Protein AF-A0A2V7WQ90-F1 (afdb_monomer_lite)

Foldseek 3Di:
DPPPFDKDKQKDWDQLVVDPPPDPGSATFIWIWIARPVPRHTPDTPDPPQDSDPVRDDTHGDPDDGDDDDD

Structure (mmCIF, N/CA/C/O backbone):
data_AF-A0A2V7WQ90-F1
#
_entry.id   AF-A0A2V7WQ90-F1
#
loop_
_atom_site.group_PDB
_atom_site.id
_atom_site.type_symbol
_atom_site.label_atom_id
_atom_site.label_alt_id
_atom_site.label_comp_id
_atom_site.label_asym_id
_atom_site.label_entity_id
_atom_site.label_seq_id
_atom_site.pdbx_PDB_ins_code
_atom_site.Cartn_x
_atom_site.Cartn_y
_atom_site.Cartn_z
_atom_site.occupancy
_atom_site.B_iso_or_equiv
_atom_site.auth_seq_id
_atom_site.auth_comp_id
_atom_site.auth_asym_id
_atom_site.auth_atom_id
_atom_site.pdbx_PDB_model_num
ATOM 1 N N . MET A 1 1 ? -28.688 -5.433 8.738 1.00 42.50 1 MET A N 1
ATOM 2 C CA . MET A 1 1 ? -27.670 -4.594 9.408 1.00 42.50 1 MET A CA 1
ATOM 3 C C . MET A 1 1 ? -26.330 -5.295 9.274 1.00 42.50 1 MET A C 1
ATOM 5 O O . MET A 1 1 ? -26.041 -6.201 10.037 1.00 42.50 1 MET A O 1
ATOM 9 N N . ASN A 1 2 ? -25.567 -4.946 8.243 1.00 44.84 2 ASN A N 1
ATOM 10 C CA . ASN A 1 2 ? -24.244 -5.499 7.932 1.00 44.84 2 ASN A CA 1
ATOM 11 C C . ASN A 1 2 ? -23.534 -4.519 6.986 1.00 44.84 2 ASN A C 1
ATOM 13 O O . ASN A 1 2 ? -23.328 -4.822 5.818 1.00 44.84 2 ASN A O 1
ATOM 17 N N . ARG A 1 3 ? -23.313 -3.283 7.461 1.00 52.00 3 ARG A N 1
ATOM 18 C CA . ARG A 1 3 ? -22.671 -2.187 6.701 1.00 52.00 3 ARG A CA 1
ATOM 19 C C . ARG A 1 3 ? -22.387 -0.912 7.517 1.00 52.00 3 ARG A C 1
ATOM 21 O O . ARG A 1 3 ? -22.102 0.119 6.933 1.00 52.00 3 ARG A O 1
ATOM 28 N N . ALA A 1 4 ? -22.502 -0.960 8.846 1.00 61.06 4 ALA A N 1
ATOM 29 C CA . ALA A 1 4 ? -22.487 0.239 9.695 1.00 61.06 4 ALA A CA 1
ATOM 30 C C . ALA A 1 4 ? -21.080 0.733 10.098 1.00 61.06 4 ALA A C 1
ATOM 32 O O . ALA A 1 4 ? -20.979 1.698 10.846 1.00 61.06 4 ALA A O 1
ATOM 33 N N . GLY A 1 5 ? -20.007 0.074 9.649 1.00 69.00 5 GLY A N 1
ATOM 34 C CA . GLY A 1 5 ? -18.640 0.512 9.939 1.00 69.00 5 GLY A CA 1
ATOM 35 C C . GLY A 1 5 ? -18.206 1.616 8.977 1.00 69.00 5 GLY A C 1
ATOM 36 O O . GLY A 1 5 ? -18.167 1.390 7.767 1.00 69.00 5 GLY A O 1
ATOM 37 N N . ASN A 1 6 ? -17.877 2.791 9.514 1.00 87.81 6 ASN A N 1
ATOM 38 C CA . ASN A 1 6 ? -17.200 3.849 8.771 1.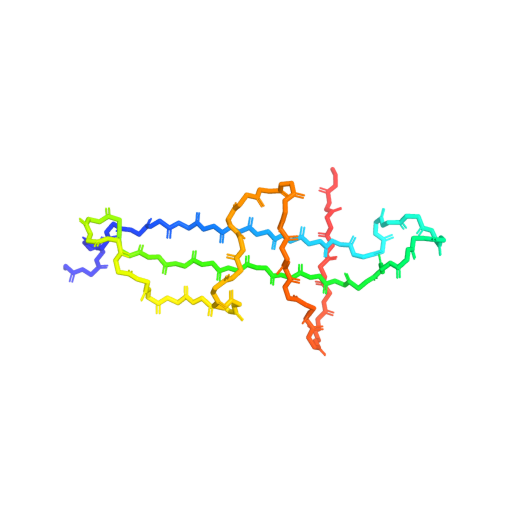00 87.81 6 ASN A CA 1
ATOM 39 C C . ASN A 1 6 ? -15.702 3.555 8.812 1.00 87.81 6 ASN A C 1
ATOM 41 O O . ASN A 1 6 ? -15.086 3.690 9.866 1.00 87.81 6 ASN A O 1
ATOM 45 N N . TYR A 1 7 ? -15.126 3.150 7.684 1.00 93.19 7 TYR A N 1
ATOM 46 C CA . TYR A 1 7 ? -13.701 2.845 7.590 1.00 93.19 7 TYR A CA 1
ATOM 47 C C . TYR A 1 7 ? -12.970 3.891 6.759 1.00 93.19 7 TYR A C 1
ATOM 49 O O . TYR A 1 7 ? -13.468 4.335 5.723 1.00 93.19 7 TYR A O 1
ATOM 57 N N . GLY A 1 8 ? -11.783 4.263 7.224 1.00 93.69 8 GLY A N 1
ATOM 58 C CA . GLY A 1 8 ? -10.804 4.991 6.436 1.00 93.69 8 GLY A CA 1
ATOM 59 C C . GLY A 1 8 ? -9.841 4.028 5.747 1.00 93.69 8 GLY A C 1
ATOM 60 O O . GLY A 1 8 ? -9.610 2.912 6.225 1.00 93.69 8 GLY A O 1
ATOM 61 N N . PHE A 1 9 ? -9.299 4.471 4.614 1.00 93.69 9 PHE A N 1
ATOM 62 C CA . PHE A 1 9 ? -8.361 3.702 3.807 1.00 93.69 9 PHE A CA 1
ATOM 63 C C . PHE A 1 9 ? -7.185 4.579 3.382 1.00 93.69 9 PHE A C 1
ATOM 65 O O . PHE A 1 9 ? -7.379 5.705 2.926 1.00 93.69 9 PHE A O 1
ATOM 72 N N . LEU A 1 10 ? -5.980 4.025 3.481 1.00 92.88 10 LEU A N 1
ATOM 73 C CA . LEU A 1 10 ? -4.773 4.513 2.820 1.00 92.88 10 LEU A CA 1
ATOM 74 C C . LEU A 1 10 ? -4.334 3.413 1.864 1.00 92.88 10 LEU A C 1
ATOM 76 O O . LEU A 1 10 ? -4.189 2.263 2.285 1.00 92.88 10 LEU A O 1
ATOM 80 N N . LEU A 1 11 ? -4.144 3.768 0.597 1.00 93.38 11 LEU A N 1
ATOM 81 C CA . LEU A 1 11 ? -3.769 2.841 -0.459 1.00 93.38 11 LEU A CA 1
ATOM 82 C C . LEU A 1 11 ? -2.646 3.449 -1.296 1.00 93.38 11 LEU A C 1
ATOM 84 O O . LEU A 1 11 ? -2.820 4.522 -1.869 1.00 93.38 11 LEU A O 1
ATOM 88 N N . THR A 1 12 ? -1.538 2.727 -1.419 1.00 92.81 12 THR A N 1
ATOM 89 C CA . THR A 1 12 ? -0.461 3.060 -2.359 1.00 92.81 12 THR A CA 1
ATOM 90 C C . THR A 1 12 ? -0.131 1.817 -3.165 1.00 92.81 12 THR A C 1
ATOM 92 O O . THR A 1 12 ? 0.032 0.735 -2.600 1.00 92.81 12 THR A O 1
ATOM 95 N N . ALA A 1 13 ? -0.018 1.966 -4.479 1.00 93.75 13 ALA A N 1
ATOM 96 C CA . ALA A 1 13 ? 0.412 0.908 -5.376 1.00 93.75 13 ALA A CA 1
ATOM 97 C C . ALA A 1 13 ? 1.490 1.453 -6.312 1.00 93.75 13 ALA A C 1
ATOM 99 O O . ALA A 1 13 ? 1.369 2.568 -6.822 1.00 93.75 13 ALA A O 1
ATOM 100 N N . THR A 1 14 ? 2.538 0.669 -6.526 1.00 94.25 14 THR A N 1
ATOM 101 C CA . THR A 1 14 ? 3.606 0.971 -7.475 1.00 94.25 14 THR A CA 1
ATOM 102 C C . THR A 1 14 ? 3.653 -0.148 -8.498 1.00 94.25 14 THR 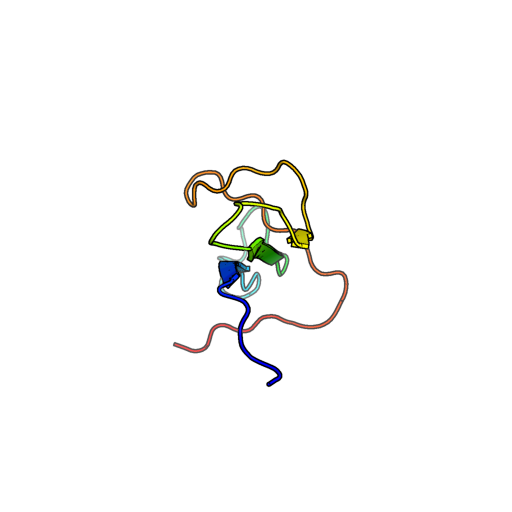A C 1
ATOM 104 O O . THR A 1 14 ? 3.791 -1.307 -8.116 1.00 94.25 14 THR A O 1
ATOM 107 N N . ASP A 1 15 ? 3.533 0.229 -9.767 1.00 96.50 15 ASP A N 1
ATOM 108 C CA . ASP A 1 15 ? 3.910 -0.595 -10.914 1.00 96.50 15 ASP A CA 1
ATOM 109 C C . ASP A 1 15 ? 5.411 -0.380 -11.146 1.00 96.50 15 ASP A C 1
ATOM 111 O O . ASP A 1 15 ? 5.858 0.730 -11.466 1.00 96.50 15 ASP A O 1
ATOM 115 N N . GLY A 1 16 ? 6.194 -1.419 -10.872 1.00 95.94 16 GLY A N 1
ATOM 116 C CA . GLY A 1 16 ? 7.644 -1.407 -10.995 1.00 95.94 16 GLY A CA 1
ATOM 117 C C . GLY A 1 16 ? 8.118 -1.407 -12.449 1.00 95.94 16 GLY A C 1
ATOM 118 O O . GLY A 1 16 ? 9.178 -0.850 -12.755 1.00 95.94 16 GLY A O 1
ATOM 119 N N . ASP A 1 17 ? 7.316 -1.952 -13.362 1.00 95.56 17 ASP A N 1
ATOM 120 C CA . ASP A 1 17 ? 7.622 -1.991 -14.790 1.00 95.56 17 ASP A CA 1
ATOM 121 C C . ASP A 1 17 ? 7.324 -0.665 -15.497 1.00 95.56 17 ASP A C 1
ATOM 123 O O . ASP A 1 17 ? 7.972 -0.341 -16.494 1.00 95.56 17 ASP A O 1
ATOM 127 N N . ALA A 1 18 ? 6.440 0.161 -14.935 1.00 95.69 18 ALA A N 1
ATOM 128 C CA . ALA A 1 18 ? 6.234 1.542 -15.365 1.00 95.69 18 ALA A CA 1
ATOM 129 C C . ALA A 1 18 ? 7.412 2.483 -15.022 1.00 95.69 18 ALA A C 1
ATOM 131 O O . ALA A 1 18 ? 7.450 3.616 -15.516 1.00 95.69 18 ALA A O 1
ATOM 132 N N . GLN A 1 19 ? 8.3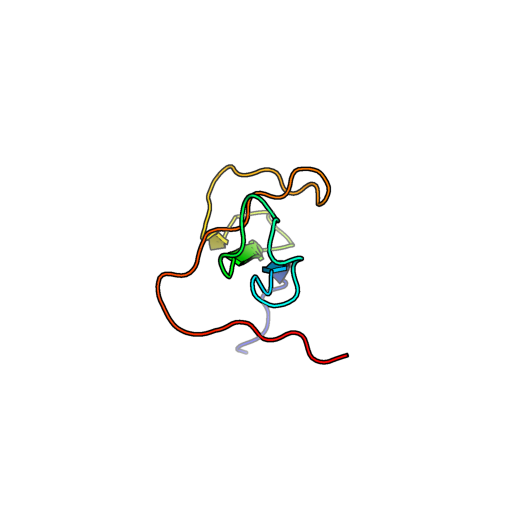69 2.048 -14.192 1.00 93.50 19 GLN A N 1
ATOM 133 C CA . GLN A 1 19 ? 9.567 2.822 -13.850 1.00 93.50 19 GLN A CA 1
ATOM 134 C C . GLN A 1 19 ? 10.648 2.736 -14.943 1.00 93.50 19 GLN A C 1
ATOM 136 O O . GLN A 1 19 ? 10.747 1.725 -15.643 1.00 93.50 19 GLN A O 1
ATOM 141 N N . PRO A 1 20 ? 11.536 3.746 -15.066 1.00 94.56 20 PRO A N 1
ATOM 142 C CA . PRO A 1 20 ? 12.696 3.673 -15.953 1.00 94.56 20 PRO A CA 1
ATOM 143 C C . PRO A 1 20 ? 13.562 2.429 -15.698 1.00 94.56 20 PRO A C 1
ATOM 145 O O . PRO A 1 20 ? 13.754 2.017 -14.557 1.00 94.56 20 PRO A O 1
ATOM 148 N N . ASN A 1 21 ? 14.166 1.869 -16.751 1.00 92.88 21 ASN A N 1
ATOM 149 C CA . ASN A 1 21 ? 14.977 0.642 -16.659 1.00 92.88 21 ASN A CA 1
ATOM 150 C C . ASN A 1 21 ? 16.171 0.736 -15.691 1.00 92.88 21 ASN A C 1
ATOM 152 O O . ASN A 1 21 ? 16.659 -0.286 -15.221 1.00 92.88 21 ASN A O 1
ATOM 156 N N . ASN A 1 22 ? 16.657 1.946 -15.414 1.00 94.94 22 ASN A N 1
ATOM 157 C CA . ASN A 1 22 ? 17.762 2.220 -14.496 1.00 94.94 22 ASN A CA 1
ATOM 158 C C . ASN A 1 22 ? 17.298 2.680 -13.103 1.00 94.94 22 ASN A C 1
ATOM 160 O O . ASN A 1 22 ? 18.128 3.141 -12.318 1.00 94.94 22 ASN A O 1
ATOM 164 N N . ALA A 1 23 ? 15.998 2.610 -12.802 1.00 93.81 23 ALA A N 1
ATOM 165 C CA . ALA A 1 23 ? 15.495 2.938 -11.478 1.00 93.81 23 ALA A CA 1
ATOM 166 C C . ALA A 1 23 ? 16.085 1.973 -10.430 1.00 93.81 23 ALA A C 1
ATOM 168 O O . ALA A 1 23 ? 16.220 0.777 -10.703 1.00 93.81 23 ALA A O 1
ATOM 169 N N . PRO A 1 24 ? 16.439 2.475 -9.233 1.00 91.69 24 PRO A N 1
ATOM 170 C CA . PRO A 1 24 ? 17.075 1.671 -8.188 1.00 91.69 24 PRO A CA 1
ATOM 171 C C . PRO A 1 24 ? 16.144 0.594 -7.617 1.00 91.69 24 PRO A C 1
ATOM 173 O O . PRO A 1 24 ? 16.617 -0.400 -7.074 1.00 91.69 24 PRO A O 1
ATOM 176 N N . ASP A 1 25 ? 14.833 0.792 -7.747 1.00 92.06 25 ASP A N 1
ATOM 177 C CA . ASP A 1 25 ? 13.804 -0.152 -7.348 1.00 92.06 25 ASP A CA 1
ATOM 178 C C . ASP A 1 25 ? 12.733 -0.219 -8.438 1.00 92.06 25 ASP A C 1
ATOM 180 O O . ASP A 1 25 ? 12.159 0.800 -8.828 1.00 92.06 25 ASP A O 1
ATOM 184 N N . ARG A 1 26 ? 12.512 -1.427 -8.950 1.00 94.94 26 ARG A N 1
ATOM 185 C CA . ARG A 1 26 ? 11.549 -1.745 -10.012 1.00 94.94 26 ARG A CA 1
ATOM 186 C C . ARG A 1 26 ? 10.605 -2.865 -9.579 1.00 94.94 26 ARG A C 1
ATOM 188 O O . ARG A 1 26 ? 10.087 -3.592 -10.417 1.00 94.94 26 ARG A O 1
ATOM 195 N N . MET A 1 27 ? 10.450 -3.072 -8.272 1.00 96.75 27 MET A N 1
ATOM 196 C CA . MET A 1 27 ? 9.524 -4.063 -7.739 1.00 96.75 27 MET A CA 1
ATOM 197 C C . MET A 1 27 ? 8.117 -3.484 -7.646 1.00 96.75 27 MET A C 1
ATOM 199 O O . MET A 1 27 ? 7.939 -2.321 -7.280 1.00 96.75 27 MET A O 1
ATOM 203 N N . ASP A 1 28 ? 7.119 -4.328 -7.887 1.00 97.62 28 ASP A N 1
ATOM 204 C CA . ASP A 1 28 ? 5.738 -3.992 -7.569 1.00 97.62 28 ASP A CA 1
ATOM 205 C C . ASP A 1 28 ? 5.566 -3.896 -6.053 1.00 97.62 28 ASP A C 1
ATOM 207 O O . ASP A 1 28 ? 6.001 -4.766 -5.283 1.00 97.62 28 ASP A O 1
ATOM 211 N N . LYS A 1 29 ? 4.919 -2.820 -5.608 1.00 96.44 29 LYS A N 1
ATOM 212 C CA . LYS A 1 29 ? 4.707 -2.555 -4.185 1.00 96.44 29 LYS A CA 1
ATOM 213 C C . LYS A 1 29 ? 3.269 -2.199 -3.901 1.00 96.44 29 LYS A C 1
ATOM 215 O O . LYS A 1 29 ? 2.608 -1.529 -4.690 1.00 96.44 29 LYS A O 1
ATOM 220 N N . PHE A 1 30 ? 2.810 -2.607 -2.729 1.00 96.00 30 PHE A N 1
ATOM 221 C CA . PHE A 1 30 ? 1.464 -2.362 -2.263 1.00 96.00 30 PHE A CA 1
ATOM 222 C C . PHE A 1 30 ? 1.443 -1.983 -0.784 1.00 96.00 30 PHE A C 1
ATOM 224 O O . PHE A 1 30 ? 2.082 -2.601 0.073 1.00 96.00 30 PHE A O 1
ATOM 231 N N . ARG A 1 31 ? 0.656 -0.963 -0.471 1.00 95.62 31 ARG A N 1
ATOM 232 C CA . ARG A 1 31 ? 0.360 -0.520 0.883 1.00 95.62 31 ARG A CA 1
ATOM 233 C C . ARG A 1 31 ? -1.138 -0.429 1.041 1.00 95.62 31 ARG A C 1
ATOM 235 O O . ARG A 1 31 ? -1.778 0.281 0.274 1.00 95.62 31 ARG A O 1
ATOM 242 N N . ILE A 1 32 ? -1.667 -1.074 2.074 1.00 95.62 32 ILE A N 1
ATOM 243 C CA . ILE A 1 32 ? -3.026 -0.828 2.531 1.00 95.62 32 ILE A CA 1
ATOM 244 C C . ILE A 1 32 ? -3.069 -0.711 4.052 1.00 95.62 32 ILE A C 1
ATOM 246 O O . ILE A 1 32 ? -2.572 -1.574 4.783 1.00 95.62 32 ILE A O 1
ATOM 250 N N . LYS A 1 33 ? -3.702 0.364 4.515 1.00 95.50 33 LYS A N 1
ATOM 251 C CA . LYS A 1 33 ? -4.104 0.545 5.907 1.00 95.50 33 LYS A CA 1
ATOM 252 C C . LYS A 1 33 ? -5.607 0.784 5.957 1.00 95.50 33 LYS A C 1
ATOM 254 O O . LYS A 1 33 ? -6.137 1.563 5.168 1.00 95.50 33 LYS A O 1
ATOM 259 N N . ILE A 1 34 ? -6.269 0.109 6.889 1.00 95.50 34 ILE A N 1
ATOM 260 C CA . ILE A 1 34 ? -7.702 0.193 7.156 1.00 95.50 34 ILE A CA 1
ATOM 261 C C . ILE A 1 34 ? -7.874 0.489 8.641 1.00 95.50 34 ILE A C 1
ATOM 263 O O . ILE A 1 34 ? -7.319 -0.215 9.490 1.00 95.50 34 ILE A O 1
ATOM 267 N N . TRP A 1 35 ? -8.658 1.507 8.964 1.00 94.88 35 TRP A N 1
ATOM 268 C CA . TRP A 1 35 ? -8.982 1.860 10.343 1.00 94.88 35 TRP A CA 1
ATOM 269 C C . TRP A 1 35 ? -10.456 2.207 10.476 1.00 94.88 35 TRP A C 1
ATOM 271 O O . TRP A 1 35 ? -11.092 2.646 9.518 1.00 94.88 35 TRP A O 1
ATOM 281 N N . ASP A 1 36 ? -11.002 2.008 11.668 1.00 94.62 36 ASP A N 1
ATOM 282 C CA . ASP A 1 36 ? -12.314 2.535 12.019 1.00 94.62 36 ASP A CA 1
ATOM 283 C C . ASP A 1 36 ? -12.210 4.063 12.136 1.00 94.62 36 ASP A C 1
ATOM 285 O O . ASP A 1 36 ? -11.449 4.587 12.948 1.00 94.62 36 ASP A O 1
ATOM 289 N N . ALA A 1 37 ? -12.945 4.789 11.300 1.00 91.31 37 ALA A N 1
ATOM 290 C CA . ALA A 1 37 ? -12.848 6.242 11.198 1.00 91.31 37 ALA A CA 1
ATOM 291 C C . ALA A 1 37 ? -13.468 6.976 12.400 1.00 91.31 37 ALA A C 1
ATOM 293 O O . ALA A 1 37 ? -13.187 8.155 12.597 1.00 91.31 37 ALA A O 1
ATOM 294 N N . ALA A 1 38 ? -14.311 6.309 13.197 1.00 91.75 38 ALA A N 1
ATOM 295 C CA . ALA A 1 38 ? -14.903 6.906 14.391 1.00 91.75 38 ALA A CA 1
ATOM 296 C C . ALA A 1 38 ? -13.949 6.840 15.593 1.00 91.75 38 ALA A C 1
ATOM 298 O O . ALA A 1 38 ? -13.931 7.745 16.424 1.00 91.75 38 ALA A O 1
ATOM 299 N N . THR A 1 39 ? -13.159 5.771 15.687 1.00 93.75 39 THR A N 1
ATOM 300 C CA . THR A 1 39 ? -12.293 5.481 16.841 1.00 93.75 39 THR A CA 1
ATOM 301 C C . THR A 1 39 ? -10.800 5.609 16.543 1.00 93.75 39 THR A C 1
ATOM 303 O O . THR A 1 39 ? -9.995 5.612 17.470 1.00 93.75 39 THR A O 1
ATOM 306 N N . ASN A 1 40 ? -10.415 5.712 15.269 1.00 92.44 40 ASN A N 1
ATOM 307 C CA . ASN A 1 40 ? -9.037 5.632 14.774 1.00 92.44 40 ASN A CA 1
ATOM 308 C C . ASN A 1 40 ? -8.312 4.316 15.108 1.00 92.44 40 ASN A C 1
ATOM 310 O O . ASN A 1 40 ? -7.088 4.230 14.992 1.00 92.44 40 ASN A O 1
ATOM 314 N N . VAL A 1 41 ? -9.049 3.267 15.487 1.00 94.12 41 VAL A N 1
ATOM 315 C CA . VAL A 1 41 ? -8.471 1.943 15.727 1.00 94.12 41 VAL A CA 1
ATOM 316 C C . VAL A 1 41 ? -8.084 1.312 14.395 1.00 94.12 41 VAL A C 1
ATOM 318 O O . VAL A 1 41 ? -8.916 1.145 13.501 1.00 94.12 41 VAL A O 1
ATOM 321 N N . ILE A 1 42 ? -6.811 0.940 14.272 1.00 94.06 42 ILE A N 1
ATOM 322 C CA . ILE A 1 42 ? -6.289 0.230 13.103 1.00 94.06 42 ILE A CA 1
ATOM 323 C C . ILE A 1 42 ? -6.871 -1.183 13.090 1.00 94.06 42 ILE A C 1
ATOM 325 O O . ILE A 1 42 ? -6.689 -1.951 14.031 1.00 94.06 42 ILE A O 1
ATOM 329 N N . VAL A 1 43 ? -7.560 -1.518 12.003 1.00 95.25 43 VAL A N 1
ATOM 330 C CA . VAL A 1 43 ? -8.155 -2.840 11.769 1.00 95.25 43 VAL A CA 1
ATOM 331 C C . VAL A 1 43 ? -7.185 -3.726 11.003 1.00 95.25 43 VAL A C 1
ATOM 333 O O . VAL A 1 43 ? -7.038 -4.907 11.305 1.00 95.25 43 VAL A O 1
ATOM 336 N N . TYR A 1 44 ? -6.524 -3.152 10.001 1.00 95.62 44 TYR A N 1
ATOM 337 C CA . TYR A 1 44 ? -5.534 -3.851 9.205 1.00 95.62 44 TYR A CA 1
ATOM 338 C C . TYR A 1 44 ? -4.477 -2.887 8.703 1.00 95.62 44 TYR A C 1
ATOM 340 O O . TYR A 1 44 ? -4.765 -1.751 8.330 1.00 95.62 44 TYR A O 1
ATOM 348 N N . ASP A 1 45 ? -3.250 -3.373 8.674 1.00 95.44 45 ASP A N 1
ATOM 349 C CA . ASP A 1 45 ? -2.105 -2.628 8.215 1.00 95.44 45 ASP A CA 1
ATOM 350 C C . ASP A 1 45 ? -1.047 -3.647 7.763 1.00 95.44 45 ASP A C 1
ATOM 352 O O . ASP A 1 45 ? -0.516 -4.398 8.581 1.00 95.44 45 ASP A O 1
ATOM 356 N N . ASN A 1 46 ? -0.752 -3.703 6.459 1.00 95.44 46 ASN A N 1
ATOM 357 C CA . ASN A 1 46 ? 0.255 -4.641 5.949 1.00 95.44 46 ASN A CA 1
ATOM 358 C C . ASN A 1 46 ? 1.706 -4.230 6.270 1.00 95.44 46 ASN A C 1
ATOM 360 O O . ASN A 1 46 ? 2.622 -5.033 6.123 1.00 95.44 46 ASN A O 1
ATOM 364 N N . LYS A 1 47 ? 1.925 -2.995 6.727 1.00 93.69 47 LYS A N 1
ATOM 365 C CA . LYS A 1 47 ? 3.231 -2.404 7.013 1.00 93.69 47 LYS A CA 1
ATOM 366 C C . LYS A 1 47 ? 3.111 -1.462 8.223 1.00 93.69 47 LYS A C 1
ATOM 368 O O . LYS A 1 47 ? 3.134 -0.235 8.100 1.00 93.69 47 LYS A O 1
ATOM 373 N N . ILE A 1 48 ? 2.930 -2.072 9.397 1.00 91.25 48 ILE A N 1
ATOM 374 C CA . ILE A 1 48 ? 2.673 -1.372 10.663 1.00 91.25 48 ILE A CA 1
ATOM 375 C C . ILE A 1 48 ? 3.804 -0.390 10.978 1.00 91.25 48 ILE A C 1
ATOM 377 O O . ILE A 1 48 ? 4.979 -0.748 10.938 1.00 91.25 48 ILE A O 1
ATOM 381 N N . GLY A 1 49 ? 3.430 0.837 11.347 1.00 85.06 49 GLY A N 1
ATOM 382 C CA . GLY A 1 49 ? 4.364 1.874 11.794 1.00 85.06 49 GLY A CA 1
ATOM 383 C C . GLY A 1 49 ? 5.057 2.649 10.671 1.00 85.06 49 GLY A C 1
ATOM 384 O O . GLY A 1 49 ? 5.818 3.565 10.973 1.00 85.06 49 GLY A O 1
ATOM 385 N N . SER A 1 50 ? 4.792 2.330 9.400 1.00 90.19 50 SER A N 1
ATOM 386 C CA . SER A 1 50 ? 5.295 3.137 8.285 1.00 90.19 50 SER A CA 1
ATOM 387 C C . SER A 1 50 ? 4.603 4.506 8.206 1.00 90.19 50 SER A C 1
ATOM 389 O O . SER A 1 50 ? 3.425 4.607 8.565 1.00 90.19 50 SER A O 1
ATOM 391 N N . PRO A 1 51 ? 5.305 5.546 7.709 1.00 87.81 51 PRO A N 1
ATOM 392 C CA . PRO A 1 51 ? 4.721 6.864 7.476 1.00 87.81 51 PRO A CA 1
ATOM 393 C C . PRO A 1 51 ? 3.483 6.806 6.575 1.00 87.81 51 PRO A C 1
ATOM 395 O O . PRO A 1 51 ? 3.406 5.996 5.650 1.00 87.81 51 PRO A O 1
ATOM 398 N N . GLU A 1 52 ? 2.522 7.687 6.850 1.00 85.56 52 GLU A N 1
ATOM 399 C CA . GLU A 1 52 ? 1.318 7.875 6.023 1.00 85.56 52 GLU A CA 1
ATOM 400 C C . GLU A 1 52 ? 1.482 8.988 4.984 1.00 85.56 52 GLU A C 1
ATOM 402 O O . GLU 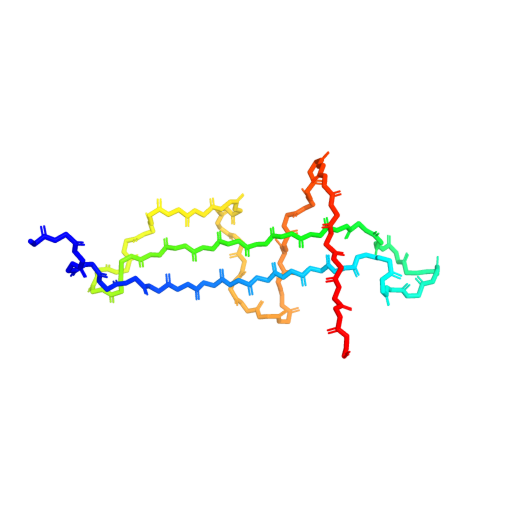A 1 52 ? 0.658 9.117 4.082 1.00 85.56 52 GLU A O 1
ATOM 407 N N . ASP A 1 53 ? 2.538 9.791 5.124 1.00 86.94 53 ASP A N 1
ATOM 408 C CA . ASP A 1 53 ? 2.908 10.827 4.168 1.00 86.94 53 ASP A CA 1
ATOM 409 C C . ASP A 1 53 ? 3.284 10.177 2.831 1.00 86.94 53 ASP A C 1
ATOM 411 O O . ASP A 1 53 ? 4.083 9.239 2.794 1.00 86.94 53 ASP A O 1
ATOM 415 N N . ILE A 1 54 ? 2.699 10.667 1.737 1.00 81.38 54 ILE A N 1
ATOM 416 C CA . ILE A 1 54 ? 2.928 10.119 0.401 1.00 81.38 54 ILE A CA 1
ATOM 417 C C . ILE A 1 54 ? 4.368 10.345 -0.076 1.00 81.38 54 ILE A C 1
ATOM 419 O O . ILE A 1 54 ? 4.909 9.488 -0.774 1.00 81.38 54 ILE A O 1
ATOM 423 N N . ASP A 1 55 ? 5.009 11.436 0.350 1.00 85.31 55 ASP A N 1
ATOM 424 C CA . ASP A 1 55 ? 6.396 11.758 0.001 1.00 85.31 55 ASP A CA 1
ATOM 425 C C . ASP A 1 55 ? 7.386 10.841 0.736 1.00 85.31 55 ASP A C 1
ATOM 427 O O . ASP A 1 55 ? 8.516 10.636 0.289 1.00 85.31 55 ASP A O 1
ATOM 431 N N . LEU A 1 56 ? 6.948 10.257 1.857 1.00 86.25 56 LEU A N 1
ATOM 432 C CA . LEU A 1 56 ? 7.704 9.306 2.675 1.00 86.25 56 LEU A CA 1
ATOM 433 C C . LEU A 1 56 ? 7.097 7.896 2.641 1.00 86.25 56 LEU A C 1
ATOM 435 O O . LEU A 1 56 ? 7.384 7.079 3.522 1.00 86.25 56 LEU A O 1
ATOM 439 N N . ALA A 1 57 ? 6.240 7.608 1.659 1.00 82.62 57 ALA A N 1
ATOM 440 C CA . ALA A 1 57 ? 5.539 6.337 1.584 1.00 82.62 57 ALA A CA 1
ATOM 441 C C . ALA A 1 57 ? 6.534 5.173 1.452 1.00 82.62 57 ALA A C 1
ATOM 443 O O . ALA A 1 57 ? 7.401 5.162 0.578 1.00 82.62 57 ALA A O 1
ATOM 444 N N . ASP A 1 58 ? 6.360 4.150 2.290 1.00 89.5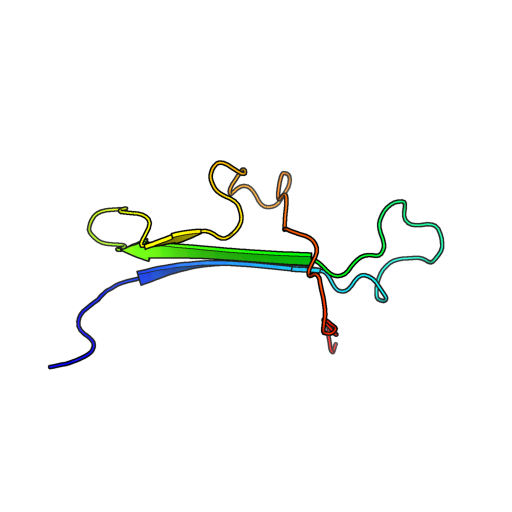6 58 ASP A N 1
ATOM 445 C CA . ASP A 1 58 ? 7.153 2.913 2.273 1.00 89.56 58 ASP A CA 1
ATOM 446 C C . ASP A 1 58 ? 6.245 1.700 1.989 1.00 89.56 58 ASP A C 1
ATOM 448 O O . ASP A 1 58 ? 5.946 0.905 2.891 1.00 89.56 58 ASP A O 1
ATOM 452 N N . PRO A 1 59 ? 5.713 1.572 0.754 1.00 94.12 59 PRO A N 1
ATOM 453 C CA . PRO A 1 59 ? 4.859 0.451 0.402 1.00 94.12 59 PRO A CA 1
ATOM 454 C C . PRO A 1 59 ? 5.647 -0.863 0.403 1.00 94.12 59 PRO A C 1
ATOM 456 O O . PRO A 1 59 ? 6.841 -0.914 0.112 1.00 94.12 59 PRO A O 1
ATOM 459 N N . GLN A 1 60 ? 4.969 -1.956 0.741 1.00 95.56 60 GLN A N 1
ATOM 460 C CA . GLN A 1 60 ? 5.600 -3.264 0.863 1.00 95.56 60 GLN A CA 1
ATOM 461 C C . GLN A 1 60 ? 5.708 -3.934 -0.508 1.00 95.56 60 GLN A C 1
ATOM 463 O O . GLN A 1 60 ? 4.718 -4.009 -1.232 1.00 95.56 60 GLN A O 1
ATOM 468 N N . THR A 1 61 ? 6.878 -4.476 -0.847 1.00 97.06 61 THR A N 1
ATOM 469 C CA . THR A 1 61 ? 7.039 -5.330 -2.032 1.00 97.06 61 THR A CA 1
ATOM 470 C C . THR A 1 61 ? 6.108 -6.537 -1.957 1.00 97.06 61 THR A C 1
ATOM 472 O O . THR A 1 61 ? 6.074 -7.236 -0.940 1.00 97.06 61 THR A O 1
ATOM 475 N N . ILE A 1 62 ? 5.357 -6.786 -3.030 1.00 97.00 62 ILE A N 1
ATOM 476 C CA . ILE A 1 62 ? 4.514 -7.980 -3.125 1.00 97.00 62 ILE A CA 1
ATOM 477 C C . ILE A 1 62 ? 5.376 -9.202 -3.451 1.00 97.00 62 ILE A C 1
ATOM 479 O O . ILE A 1 62 ? 6.347 -9.115 -4.197 1.00 97.00 62 ILE A O 1
ATOM 483 N N . SER A 1 63 ? 5.032 -10.360 -2.888 1.00 95.12 63 SER A N 1
ATOM 484 C CA . SER A 1 63 ? 5.766 -11.610 -3.133 1.00 95.12 63 SER A CA 1
ATOM 485 C C . SER A 1 63 ? 5.310 -12.355 -4.391 1.00 95.12 63 SER A C 1
ATOM 487 O O . SER A 1 63 ? 5.962 -13.312 -4.803 1.00 95.12 63 SER A O 1
ATOM 489 N N . GLY A 1 64 ? 4.196 -11.943 -4.998 1.00 93.69 64 GLY A N 1
ATOM 490 C CA . GLY A 1 64 ? 3.656 -12.542 -6.212 1.00 93.69 64 GLY A CA 1
ATOM 491 C C . GLY A 1 64 ? 2.507 -11.727 -6.799 1.00 93.69 64 GLY A C 1
ATOM 492 O O . GLY A 1 64 ? 1.983 -10.819 -6.153 1.00 93.69 64 GLY A O 1
ATOM 493 N N . GLY A 1 65 ? 2.111 -12.082 -8.023 1.00 95.44 65 GLY A N 1
ATOM 494 C CA . GLY A 1 65 ? 1.205 -11.272 -8.840 1.00 95.44 65 GLY A CA 1
ATOM 495 C C . GLY A 1 65 ? 1.951 -10.185 -9.615 1.00 95.44 65 GLY A C 1
ATOM 496 O O . GLY A 1 65 ? 3.174 -10.226 -9.716 1.00 95.44 65 GLY A O 1
ATOM 497 N N . SER A 1 66 ? 1.198 -9.247 -10.187 1.00 96.56 66 SER A N 1
ATOM 498 C CA . SER A 1 66 ? 1.727 -8.063 -10.866 1.00 96.56 66 SER A CA 1
ATOM 499 C C . SER A 1 66 ? 0.759 -6.897 -10.683 1.00 96.56 66 SER A C 1
ATOM 501 O O . SER A 1 66 ? -0.461 -7.098 -10.665 1.00 96.56 66 SER A O 1
ATOM 503 N N . ILE A 1 67 ? 1.302 -5.694 -10.521 1.00 97.19 67 ILE A N 1
ATOM 504 C C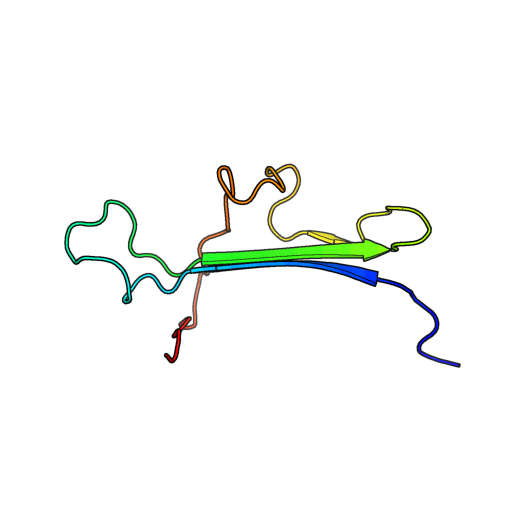A . ILE A 1 67 ? 0.560 -4.436 -10.511 1.00 97.19 67 ILE A CA 1
ATOM 505 C C . ILE A 1 67 ? 0.819 -3.743 -11.844 1.00 97.19 67 ILE A C 1
ATOM 507 O O . ILE A 1 67 ? 1.950 -3.402 -12.151 1.00 97.19 67 ILE A O 1
ATOM 511 N N . VAL A 1 68 ? -0.244 -3.500 -12.612 1.00 97.06 68 VAL A N 1
ATOM 512 C CA . VAL A 1 68 ? -0.168 -2.779 -13.889 1.00 97.06 68 VAL A CA 1
ATOM 513 C C . VAL A 1 68 ? -1.012 -1.516 -13.797 1.00 97.06 68 VAL A C 1
ATOM 515 O O . VAL A 1 68 ? -2.220 -1.590 -13.553 1.00 97.06 68 VAL A O 1
ATOM 518 N N . ILE A 1 69 ? -0.394 -0.351 -14.001 1.00 95.06 69 ILE A N 1
ATOM 519 C CA . ILE A 1 69 ? -1.115 0.925 -14.078 1.00 95.06 69 ILE A CA 1
ATOM 520 C C . ILE A 1 69 ? -1.486 1.201 -15.535 1.00 95.06 69 ILE A C 1
ATOM 522 O O . ILE A 1 69 ? -0.650 1.561 -16.367 1.00 95.06 69 ILE A O 1
ATOM 526 N N . HIS A 1 70 ? -2.776 1.074 -15.839 1.00 93.50 70 HIS A N 1
ATOM 527 C CA . HIS A 1 70 ? -3.331 1.509 -17.116 1.00 93.50 70 HIS A CA 1
ATOM 528 C C . HIS A 1 70 ? -3.521 3.032 -17.114 1.00 93.50 70 HIS A C 1
ATOM 530 O O . HIS A 1 70 ? -4.084 3.586 -16.169 1.00 93.50 70 HIS A O 1
ATOM 536 N N . LYS A 1 71 ? -3.029 3.691 -18.165 1.00 84.69 71 LYS A N 1
ATOM 537 C CA . LYS A 1 71 ? -3.195 5.132 -18.399 1.00 84.69 71 LYS A CA 1
ATOM 538 C C . LYS A 1 71 ? -4.427 5.411 -19.247 1.00 84.69 71 LYS A C 1
ATOM 540 O O . LYS A 1 71 ? -4.713 4.578 -20.136 1.00 84.69 71 LYS A O 1
#

Radius of gyration: 14.7 Å; chains: 1; bounding box: 45×24×35 Å

pLDDT: mean 90.31, std 10.98, range [42.5, 97.62]

Secondary structure (DSSP, 8-state):
------EEEEEEEE-STTS-TT-S----EEEEEEEETTT--EEEESSTT----GGG--PEEPSSS------

Sequence (71 aa):
MNRAGNYGFLLTATDGDAQPNNAPDRMDKFRIKIWDAATNVIVYDNKIGSPEDIDLADPQTISGGSIVIHK